Protein AF-A0A2H3DNN9-F1 (afdb_monomer)

Structure (mmCIF, N/CA/C/O backbone):
data_AF-A0A2H3DNN9-F1
#
_entry.id   AF-A0A2H3DNN9-F1
#
loop_
_atom_site.group_PDB
_atom_site.id
_atom_site.type_symbol
_atom_site.label_atom_id
_atom_site.label_alt_id
_atom_site.label_comp_id
_atom_site.label_asym_id
_atom_site.label_entity_id
_atom_site.label_seq_id
_atom_site.pdbx_PDB_ins_code
_atom_site.Cartn_x
_atom_site.Cartn_y
_atom_site.Cartn_z
_atom_site.occupancy
_atom_site.B_iso_or_equiv
_atom_site.auth_seq_id
_atom_site.auth_comp_id
_atom_site.auth_asym_id
_atom_site.auth_atom_id
_atom_site.pdbx_PDB_model_num
ATOM 1 N N . MET A 1 1 ? 25.819 -13.983 -17.560 1.00 58.97 1 MET A N 1
ATOM 2 C CA . MET A 1 1 ? 24.384 -13.631 -17.450 1.00 58.97 1 MET A CA 1
ATOM 3 C C . MET A 1 1 ? 24.263 -12.130 -17.668 1.00 58.97 1 MET A C 1
ATOM 5 O O . MET A 1 1 ? 24.908 -11.388 -16.936 1.00 58.97 1 MET A O 1
ATOM 9 N N . SER A 1 2 ? 23.569 -11.685 -18.721 1.00 76.56 2 SER A N 1
ATOM 10 C CA . SER A 1 2 ? 23.458 -10.256 -19.055 1.00 76.56 2 SER A CA 1
ATOM 11 C C . SER A 1 2 ? 22.735 -9.487 -17.939 1.00 76.56 2 SER A C 1
ATOM 13 O O . SER A 1 2 ? 21.913 -10.051 -17.218 1.00 76.56 2 SER A O 1
ATOM 15 N N . ILE A 1 3 ? 23.079 -8.208 -17.749 1.00 80.06 3 ILE A N 1
ATOM 16 C CA . ILE A 1 3 ? 22.472 -7.340 -16.722 1.00 80.06 3 ILE A CA 1
ATOM 17 C C . ILE A 1 3 ? 20.954 -7.241 -16.915 1.00 80.06 3 ILE A C 1
ATOM 19 O O . ILE A 1 3 ? 20.229 -7.314 -15.929 1.00 80.06 3 ILE A O 1
ATOM 23 N N . GLN A 1 4 ? 20.490 -7.174 -18.164 1.00 79.94 4 GLN A N 1
ATOM 24 C CA . GLN A 1 4 ? 19.068 -7.113 -18.498 1.00 79.94 4 GLN A CA 1
ATOM 25 C C . GLN A 1 4 ? 18.292 -8.313 -17.947 1.00 79.94 4 GLN A C 1
ATOM 27 O O . GLN A 1 4 ? 17.399 -8.141 -17.134 1.00 79.94 4 GLN A O 1
ATOM 32 N N . LYS A 1 5 ? 18.768 -9.536 -18.212 1.00 81.75 5 LYS A N 1
ATOM 33 C CA . LYS A 1 5 ? 18.130 -10.770 -17.728 1.00 81.75 5 LYS A CA 1
ATOM 34 C C . LYS A 1 5 ? 17.986 -10.834 -16.198 1.00 81.75 5 LYS A C 1
ATOM 36 O O . LYS A 1 5 ? 17.140 -11.562 -15.691 1.00 81.75 5 LYS A O 1
ATOM 41 N N . ARG A 1 6 ? 18.838 -10.122 -15.446 1.00 84.12 6 ARG A N 1
ATOM 42 C CA . ARG A 1 6 ? 18.704 -10.000 -13.984 1.00 84.12 6 ARG A CA 1
ATOM 43 C C . ARG A 1 6 ? 17.605 -9.017 -13.586 1.00 84.12 6 ARG A C 1
ATOM 45 O O . ARG A 1 6 ? 16.914 -9.298 -12.618 1.00 84.12 6 ARG A O 1
ATOM 52 N N . LYS A 1 7 ? 17.455 -7.902 -14.303 1.00 84.00 7 LYS A N 1
ATOM 53 C CA . LYS A 1 7 ? 16.385 -6.925 -14.065 1.00 84.00 7 LYS A CA 1
ATOM 54 C C . LYS A 1 7 ? 15.022 -7.553 -14.328 1.00 84.00 7 LYS A C 1
ATOM 56 O O . LYS A 1 7 ? 14.211 -7.584 -13.415 1.00 84.00 7 LYS A O 1
ATOM 61 N N . ASP A 1 8 ? 14.854 -8.175 -15.491 1.00 84.94 8 ASP A N 1
ATOM 62 C CA . ASP A 1 8 ? 13.596 -8.817 -15.884 1.00 84.94 8 ASP A CA 1
ATOM 63 C C . ASP A 1 8 ? 13.176 -9.884 -14.850 1.00 84.94 8 ASP A C 1
ATOM 65 O O . ASP A 1 8 ? 12.029 -9.949 -14.419 1.00 84.94 8 ASP A O 1
ATOM 69 N N . ALA A 1 9 ? 14.131 -10.690 -14.366 1.00 88.00 9 ALA A N 1
ATOM 70 C CA . ALA A 1 9 ? 13.864 -11.695 -13.335 1.00 88.00 9 ALA A CA 1
ATOM 71 C C . ALA A 1 9 ? 13.459 -11.086 -11.980 1.00 88.00 9 ALA A C 1
ATOM 73 O O . ALA A 1 9 ? 12.641 -11.672 -11.273 1.00 88.00 9 ALA A O 1
ATOM 74 N N . LEU A 1 10 ? 14.034 -9.938 -11.603 1.00 88.56 10 LEU A N 1
ATOM 75 C CA . LEU A 1 10 ? 13.672 -9.232 -10.373 1.00 88.56 10 LEU A CA 1
ATOM 76 C C . LEU A 1 10 ? 12.285 -8.596 -10.474 1.00 88.56 10 LEU A C 1
ATOM 78 O O . LEU A 1 10 ? 11.539 -8.671 -9.503 1.00 88.56 10 LEU A O 1
ATOM 82 N N . ILE A 1 11 ? 11.940 -8.023 -11.630 1.00 87.00 11 ILE A N 1
ATOM 83 C CA . ILE A 1 11 ? 10.614 -7.448 -11.894 1.00 87.00 11 ILE A CA 1
ATOM 84 C C . ILE A 1 11 ? 9.556 -8.544 -11.777 1.00 87.00 11 ILE A C 1
ATOM 86 O O . ILE A 1 11 ? 8.661 -8.447 -10.947 1.00 87.00 11 ILE A O 1
ATOM 90 N N . VAL A 1 12 ? 9.741 -9.666 -12.480 1.00 89.06 12 VAL A N 1
ATOM 91 C CA . VAL A 1 12 ? 8.810 -10.803 -12.405 1.00 89.06 12 VAL A CA 1
ATOM 92 C C . VAL A 1 12 ? 8.699 -11.354 -10.978 1.00 89.06 12 VAL A C 1
ATOM 94 O O . VAL A 1 12 ? 7.603 -11.673 -10.517 1.00 89.06 12 VAL A O 1
ATOM 97 N N . ALA A 1 13 ? 9.811 -11.471 -10.245 1.00 92.44 13 ALA A N 1
ATOM 98 C CA . ALA A 1 13 ? 9.782 -11.926 -8.854 1.00 92.44 13 ALA A CA 1
ATOM 99 C C . ALA A 1 13 ? 9.028 -10.950 -7.933 1.00 92.44 13 ALA A C 1
ATOM 101 O O . ALA A 1 13 ? 8.308 -11.385 -7.036 1.00 92.44 13 ALA A O 1
ATOM 102 N N . PHE A 1 14 ? 9.181 -9.644 -8.154 1.00 89.88 14 PHE A N 1
ATOM 103 C CA . PHE A 1 14 ? 8.465 -8.618 -7.407 1.00 89.88 14 PHE A CA 1
ATOM 104 C C . PHE A 1 14 ? 6.964 -8.653 -7.711 1.00 89.88 14 PHE A C 1
ATOM 106 O O . PHE A 1 14 ? 6.171 -8.799 -6.783 1.00 89.88 14 PHE A O 1
ATOM 113 N N . ASP A 1 15 ? 6.581 -8.629 -8.988 1.00 89.62 15 ASP A N 1
ATOM 114 C CA . ASP A 1 15 ? 5.180 -8.624 -9.422 1.00 89.62 15 ASP A CA 1
ATOM 115 C C . ASP A 1 15 ? 4.442 -9.886 -8.950 1.00 89.62 15 ASP A C 1
ATOM 117 O O . ASP A 1 15 ? 3.315 -9.832 -8.458 1.00 89.62 15 ASP A O 1
ATOM 121 N N . THR A 1 16 ? 5.092 -11.052 -9.034 1.00 91.94 16 THR A N 1
ATOM 122 C CA . THR A 1 16 ? 4.504 -12.310 -8.542 1.00 91.94 16 THR A CA 1
ATOM 123 C C . THR A 1 16 ? 4.290 -12.292 -7.031 1.00 91.94 16 THR A C 1
ATOM 125 O O . THR A 1 16 ? 3.240 -12.738 -6.554 1.00 91.94 16 THR A O 1
ATOM 128 N N . LEU A 1 17 ? 5.245 -11.754 -6.267 1.00 92.81 17 LEU A N 1
ATOM 129 C CA . LEU A 1 17 ? 5.108 -11.608 -4.822 1.00 92.81 17 LEU A CA 1
ATOM 130 C C . LEU A 1 17 ? 3.987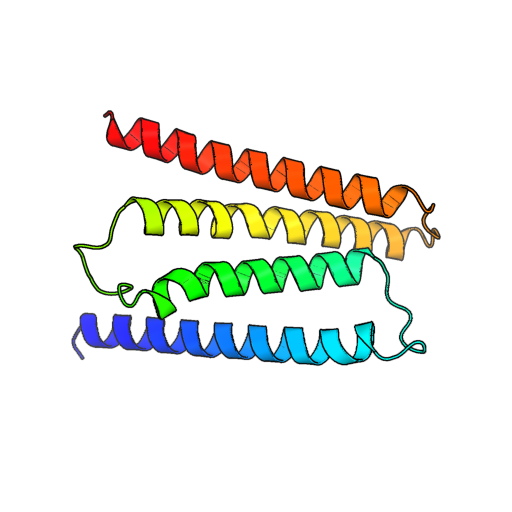 -10.622 -4.471 1.00 92.81 17 LEU A C 1
ATOM 132 O O . LEU A 1 17 ? 3.151 -10.927 -3.620 1.00 92.81 17 LEU A O 1
ATOM 136 N N . GLU A 1 18 ? 3.930 -9.481 -5.148 1.00 92.12 18 GLU A N 1
ATOM 137 C CA . GLU A 1 18 ? 2.913 -8.452 -4.950 1.00 92.12 18 GLU A CA 1
ATOM 138 C C . GLU A 1 18 ? 1.503 -8.989 -5.229 1.00 92.12 18 GLU A C 1
ATOM 140 O O . GLU A 1 18 ? 0.625 -8.896 -4.367 1.00 92.12 18 GLU A O 1
ATOM 145 N N . MET A 1 19 ? 1.301 -9.637 -6.379 1.00 92.38 19 MET A N 1
ATOM 146 C CA . MET A 1 19 ? 0.016 -10.232 -6.754 1.00 92.38 19 MET A CA 1
ATOM 147 C C . MET A 1 19 ? -0.403 -11.338 -5.785 1.00 92.38 19 MET A C 1
ATOM 149 O O . MET A 1 19 ? -1.577 -11.436 -5.421 1.00 92.38 19 MET A O 1
ATOM 153 N N . SER A 1 20 ? 0.547 -12.147 -5.303 1.00 93.62 20 SER A N 1
ATOM 154 C CA . SER A 1 20 ? 0.256 -13.145 -4.269 1.00 93.62 20 SER A CA 1
ATOM 155 C C . SER A 1 20 ? -0.191 -12.489 -2.956 1.00 93.62 20 SER A C 1
ATOM 157 O O . SER A 1 20 ? -1.169 -12.928 -2.347 1.00 93.62 20 SER A O 1
ATOM 159 N N . GLY A 1 21 ? 0.456 -11.387 -2.560 1.00 91.56 21 GLY A N 1
ATOM 160 C CA . GLY A 1 21 ? 0.073 -10.580 -1.405 1.00 91.56 21 GLY A CA 1
ATOM 161 C C . GLY A 1 21 ? -1.333 -10.004 -1.550 1.00 91.56 21 GLY A C 1
ATOM 162 O O . GLY A 1 21 ? -2.144 -10.142 -0.634 1.00 91.56 21 GLY A O 1
ATOM 163 N N . LEU A 1 22 ? -1.663 -9.444 -2.716 1.00 92.94 22 LEU A N 1
ATOM 164 C CA . LEU A 1 22 ? -2.994 -8.921 -3.022 1.00 92.94 22 LEU A CA 1
ATOM 165 C C . LEU A 1 22 ? -4.075 -10.004 -2.895 1.00 92.94 22 LEU A C 1
ATOM 167 O O . LEU A 1 22 ? -5.088 -9.796 -2.224 1.00 92.94 22 LEU A O 1
ATOM 171 N N . VAL A 1 23 ? -3.851 -11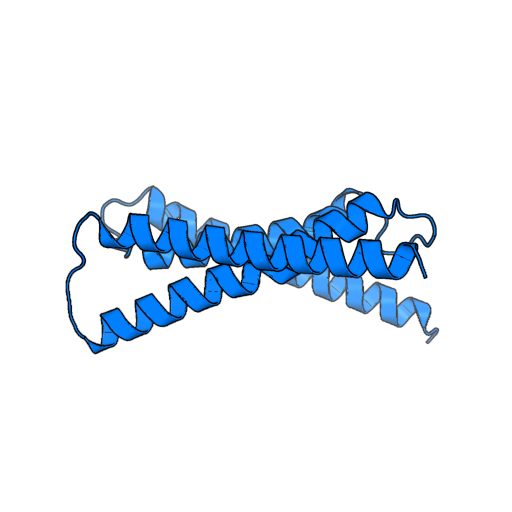.185 -3.479 1.00 95.06 23 VAL A N 1
ATOM 172 C CA . VAL A 1 23 ? -4.793 -12.314 -3.396 1.00 95.06 23 VAL A CA 1
ATOM 173 C C . VAL A 1 23 ? -4.990 -12.767 -1.948 1.00 95.06 23 VAL A C 1
ATOM 175 O O . VAL A 1 23 ? -6.125 -12.996 -1.520 1.00 95.06 23 VAL A O 1
ATOM 178 N N . LEU A 1 24 ? -3.914 -12.860 -1.163 1.00 93.38 24 LEU A N 1
ATOM 179 C CA . LEU A 1 24 ? -3.997 -13.212 0.255 1.00 93.38 24 LEU A CA 1
ATOM 180 C C . LEU A 1 24 ? -4.775 -12.160 1.056 1.00 93.38 24 LEU A C 1
ATOM 182 O O . LEU A 1 24 ? -5.633 -12.525 1.861 1.00 93.38 24 LEU A O 1
ATOM 186 N N . LEU A 1 25 ? -4.542 -10.869 0.804 1.00 93.00 25 LEU A N 1
ATOM 187 C CA . LEU A 1 25 ? -5.259 -9.766 1.455 1.00 93.00 25 LEU A CA 1
ATOM 188 C C . LEU A 1 25 ? -6.762 -9.801 1.154 1.00 93.00 25 LEU A C 1
ATOM 190 O O . LEU A 1 25 ? -7.580 -9.660 2.064 1.00 93.00 25 LEU A O 1
ATOM 194 N N . LEU A 1 26 ? -7.142 -10.053 -0.098 1.00 92.25 26 LEU A N 1
ATOM 195 C CA . LEU A 1 26 ? -8.547 -10.222 -0.480 1.00 92.25 26 LEU A CA 1
ATOM 196 C C . LEU A 1 26 ? -9.164 -11.458 0.186 1.00 92.25 26 LEU A C 1
ATOM 198 O O . LEU A 1 26 ? -10.289 -11.402 0.686 1.00 92.25 26 LEU A O 1
ATOM 202 N N . THR A 1 27 ? -8.400 -12.548 0.264 1.00 93.12 27 THR A N 1
ATOM 203 C CA . THR A 1 27 ? -8.833 -13.798 0.900 1.00 93.12 27 THR A CA 1
ATOM 204 C C . THR A 1 27 ? -9.088 -13.624 2.395 1.00 93.12 27 THR A C 1
ATOM 206 O O . THR A 1 27 ? -10.046 -14.196 2.904 1.00 93.12 27 THR A O 1
ATOM 209 N N . ILE A 1 28 ? -8.290 -12.824 3.114 1.00 91.62 28 ILE A N 1
ATOM 210 C CA . ILE A 1 28 ? -8.544 -12.535 4.538 1.00 91.62 28 ILE A CA 1
ATOM 211 C C . ILE A 1 28 ? -9.638 -11.483 4.745 1.00 91.62 28 ILE A C 1
ATOM 213 O O . ILE A 1 28 ? -10.317 -11.500 5.775 1.00 91.62 28 ILE A O 1
ATOM 217 N N . LEU A 1 29 ? -9.828 -10.576 3.784 1.00 89.69 29 LEU A N 1
ATOM 218 C CA . LEU A 1 29 ? -10.860 -9.546 3.847 1.00 89.69 29 LEU A CA 1
ATOM 219 C C . LEU A 1 29 ? -12.257 -10.144 3.641 1.00 89.69 29 LEU A C 1
ATOM 221 O O . LEU A 1 29 ? -13.182 -9.785 4.366 1.00 89.69 29 LEU A O 1
ATOM 225 N N . ALA A 1 30 ? -12.406 -11.093 2.715 1.00 88.25 30 ALA A N 1
ATOM 226 C CA . ALA A 1 30 ? -13.679 -11.745 2.413 1.00 88.25 30 ALA A CA 1
ATOM 227 C C . ALA A 1 30 ? -14.403 -12.311 3.660 1.00 88.25 30 ALA A C 1
ATOM 229 O O . ALA A 1 30 ? -15.523 -11.878 3.940 1.00 88.25 30 ALA A O 1
ATOM 230 N N . PRO A 1 31 ? -13.812 -13.200 4.484 1.00 89.38 31 PRO A N 1
ATOM 231 C CA . PRO A 1 31 ? -14.478 -13.709 5.678 1.00 89.38 31 PRO A CA 1
ATOM 232 C C . PRO A 1 31 ? -14.711 -12.614 6.722 1.00 89.38 31 PRO A C 1
ATOM 234 O O . PRO A 1 31 ? -15.683 -12.698 7.463 1.00 89.38 31 PRO A O 1
ATOM 237 N N . ALA A 1 32 ? -13.872 -11.576 6.783 1.00 85.50 32 ALA A N 1
ATOM 238 C CA . ALA A 1 32 ? -14.085 -10.455 7.694 1.00 85.50 32 ALA A CA 1
ATOM 239 C C . ALA A 1 32 ? -15.295 -9.586 7.299 1.00 85.50 32 ALA A C 1
ATOM 241 O O . ALA A 1 32 ? -15.915 -8.991 8.177 1.00 85.50 32 ALA A O 1
ATOM 242 N N . LEU A 1 33 ? -15.638 -9.521 6.006 1.00 84.06 33 LEU A N 1
ATOM 243 C CA . LEU A 1 33 ? -16.813 -8.805 5.499 1.00 84.06 33 LEU A CA 1
ATOM 244 C C . LEU A 1 33 ? -18.091 -9.650 5.556 1.00 84.06 33 LEU A C 1
ATOM 246 O O . LEU A 1 33 ? -19.155 -9.128 5.878 1.00 84.06 33 LEU A O 1
ATOM 250 N N . PHE A 1 34 ? -17.994 -10.947 5.251 1.00 85.31 34 PHE A N 1
ATOM 251 C CA . PHE A 1 34 ? -19.163 -11.824 5.129 1.00 85.31 34 PHE A CA 1
ATOM 252 C C . PHE A 1 34 ? -19.503 -12.601 6.408 1.00 85.31 34 PHE A C 1
ATOM 254 O O . PHE A 1 34 ? -20.619 -13.105 6.528 1.00 85.31 34 PHE A O 1
ATOM 261 N N . SER A 1 35 ? -18.585 -12.705 7.377 1.00 86.38 35 SER A N 1
ATOM 262 C CA . SER A 1 35 ? -18.838 -13.409 8.639 1.00 86.38 35 SER A CA 1
ATOM 263 C C . SER A 1 35 ? -19.160 -12.434 9.778 1.00 86.38 35 SER A C 1
ATOM 265 O O . SER A 1 35 ? -18.254 -11.774 10.293 1.00 86.38 35 SER A O 1
ATOM 267 N N . PRO A 1 36 ? -20.410 -12.393 10.278 1.00 73.38 36 PRO A N 1
ATOM 268 C CA . PRO A 1 36 ? -20.784 -11.533 11.405 1.00 73.38 36 PRO A CA 1
ATOM 269 C C . PRO A 1 36 ? -20.106 -11.940 12.726 1.00 73.38 36 PRO A C 1
ATOM 271 O O . PRO A 1 36 ? -20.089 -11.168 13.684 1.00 73.38 36 PRO A O 1
ATOM 274 N N . ASN A 1 37 ? -19.524 -13.142 12.786 1.00 78.44 37 ASN A N 1
ATOM 275 C CA . ASN A 1 37 ? -18.799 -13.634 13.957 1.00 78.44 37 ASN A CA 1
ATOM 276 C C . ASN A 1 37 ? -17.389 -13.038 14.085 1.00 78.44 37 ASN A C 1
ATOM 278 O O . ASN A 1 37 ? -16.799 -13.061 15.166 1.00 78.44 37 ASN A O 1
ATOM 282 N N . VAL A 1 38 ? -16.835 -12.488 13.002 1.00 77.75 38 VAL A N 1
A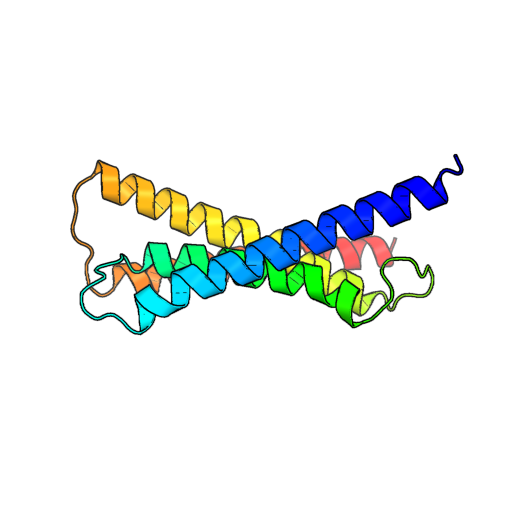TOM 283 C CA . VAL A 1 38 ? -15.469 -11.963 12.980 1.00 77.75 38 VAL A CA 1
ATOM 284 C C . VAL A 1 38 ? -15.480 -10.504 13.437 1.00 77.75 38 VAL A C 1
ATOM 286 O O . VAL A 1 38 ? -15.641 -9.573 12.654 1.00 77.75 38 VAL A O 1
ATOM 289 N N . LYS A 1 39 ? -15.292 -10.281 14.743 1.00 76.44 39 LYS A N 1
ATOM 290 C CA . LYS A 1 39 ? -15.167 -8.926 15.303 1.00 76.44 39 LYS A CA 1
ATOM 291 C C . LYS A 1 39 ? -13.766 -8.369 15.033 1.00 76.44 39 LYS A C 1
ATOM 293 O O . LYS A 1 39 ? -12.797 -8.769 15.677 1.00 76.44 39 LYS A O 1
ATOM 298 N N . ARG A 1 40 ? -13.654 -7.429 14.091 1.00 81.19 40 ARG A N 1
ATOM 299 C CA . ARG A 1 40 ? -12.416 -6.684 13.793 1.00 81.19 40 ARG A CA 1
ATOM 300 C C . ARG A 1 40 ? -12.601 -5.193 14.044 1.00 81.19 40 ARG A C 1
ATOM 302 O O . ARG A 1 40 ? -13.710 -4.668 13.987 1.00 81.19 40 ARG A O 1
ATOM 309 N N . THR A 1 41 ? -11.508 -4.507 14.362 1.00 77.31 41 THR A N 1
ATOM 310 C CA . THR A 1 41 ? -11.521 -3.056 14.565 1.00 77.31 41 THR A CA 1
ATOM 311 C C . THR A 1 41 ? -11.560 -2.334 13.221 1.00 77.31 41 THR A C 1
ATOM 313 O O . THR A 1 41 ? -11.015 -2.823 12.236 1.00 77.31 41 THR A O 1
ATOM 316 N N . ALA A 1 42 ? -12.131 -1.129 13.183 1.00 75.31 42 ALA A N 1
ATOM 317 C CA . ALA A 1 42 ? -12.114 -0.291 11.979 1.00 75.31 42 ALA A CA 1
ATOM 318 C C . ALA A 1 42 ? -10.687 -0.046 11.446 1.00 75.31 42 ALA A C 1
ATOM 320 O O . ALA A 1 42 ? -10.475 -0.060 10.241 1.00 75.31 42 ALA A O 1
ATOM 321 N N . THR A 1 43 ? -9.694 0.070 12.338 1.00 77.62 43 THR A N 1
ATOM 322 C CA . THR A 1 43 ? -8.274 0.193 11.952 1.00 77.62 43 THR A CA 1
ATOM 323 C C . THR A 1 43 ? -7.743 -1.031 11.230 1.00 77.62 43 THR A C 1
ATOM 325 O O . THR A 1 43 ? -6.866 -0.908 10.392 1.00 77.62 43 THR A O 1
ATOM 328 N N . TRP A 1 44 ? -8.243 -2.226 11.558 1.00 83.88 44 TRP A N 1
ATOM 329 C CA . TRP A 1 44 ? -7.819 -3.444 10.880 1.00 83.88 44 TRP A CA 1
ATOM 330 C C . TRP A 1 44 ? -8.263 -3.403 9.420 1.00 83.88 44 TRP A C 1
ATOM 332 O O . TRP A 1 44 ? -7.445 -3.617 8.534 1.00 83.88 44 TRP A O 1
ATOM 342 N N . PHE A 1 45 ? -9.515 -3.011 9.166 1.00 82.50 45 PHE A N 1
ATOM 343 C CA . PHE A 1 45 ? -9.998 -2.781 7.804 1.00 82.50 45 PHE A CA 1
ATOM 344 C C . PHE A 1 45 ? -9.216 -1.666 7.099 1.00 82.50 45 PHE A C 1
ATOM 346 O O . PHE A 1 45 ? -8.816 -1.859 5.958 1.00 82.50 45 PHE A O 1
ATOM 353 N N . GLY A 1 46 ? -8.936 -0.551 7.783 1.00 81.75 46 GLY A N 1
ATOM 354 C CA . GLY A 1 46 ? -8.111 0.538 7.247 1.00 81.75 46 GLY A CA 1
ATOM 355 C C . GLY A 1 46 ? -6.712 0.078 6.824 1.00 81.75 46 GLY A C 1
ATOM 356 O O . GLY A 1 46 ? -6.285 0.379 5.714 1.00 81.75 46 GLY A O 1
ATOM 357 N N . MET A 1 47 ? -6.038 -0.728 7.652 1.00 83.06 47 MET A N 1
ATOM 358 C CA . MET A 1 47 ? -4.738 -1.323 7.317 1.00 83.06 47 MET A CA 1
ATOM 359 C C . MET A 1 47 ? -4.827 -2.243 6.095 1.00 83.06 47 MET A C 1
ATOM 361 O O . MET A 1 47 ? -4.008 -2.119 5.192 1.00 83.06 47 MET A O 1
ATOM 365 N N . ILE A 1 48 ? -5.820 -3.140 6.033 1.00 88.62 48 ILE A N 1
ATOM 366 C CA . ILE A 1 48 ? -5.990 -4.043 4.882 1.00 88.62 48 ILE A CA 1
ATOM 367 C C . ILE A 1 48 ? -6.255 -3.258 3.597 1.00 88.62 48 ILE A C 1
ATOM 369 O O . ILE A 1 48 ? -5.621 -3.526 2.581 1.00 88.62 48 ILE A O 1
ATOM 373 N N . VAL A 1 49 ? -7.140 -2.261 3.647 1.00 86.25 49 VAL A N 1
ATOM 374 C CA . VAL A 1 49 ? -7.431 -1.394 2.499 1.00 86.25 49 VAL A CA 1
ATOM 375 C C . VAL A 1 49 ? -6.183 -0.626 2.068 1.00 86.25 49 VAL A C 1
ATOM 377 O O . VAL A 1 49 ? -5.906 -0.578 0.877 1.00 86.25 49 VAL A O 1
ATOM 380 N N . ALA A 1 50 ? -5.390 -0.094 3.003 1.00 86.75 50 ALA A N 1
ATOM 381 C CA . ALA A 1 50 ? -4.142 0.594 2.675 1.00 86.75 50 ALA A CA 1
ATOM 382 C C . ALA A 1 50 ? -3.157 -0.325 1.933 1.00 86.75 50 ALA A C 1
ATOM 384 O O . ALA A 1 50 ? -2.616 0.071 0.906 1.00 86.75 50 ALA A O 1
ATOM 385 N N . VAL A 1 51 ? -2.958 -1.565 2.394 1.00 88.50 51 VAL A N 1
ATOM 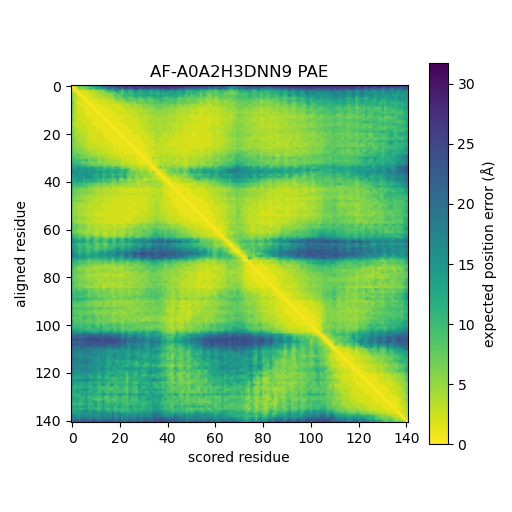386 C CA . VAL A 1 51 ? -2.047 -2.501 1.710 1.00 88.50 51 VAL A CA 1
ATOM 387 C C . VAL A 1 51 ? -2.615 -2.962 0.361 1.00 88.50 51 VAL A C 1
ATOM 389 O O . VAL A 1 51 ? -1.859 -3.103 -0.594 1.00 88.50 51 VAL A O 1
ATOM 392 N N . ILE A 1 52 ? -3.935 -3.124 0.227 1.00 89.88 52 ILE A N 1
ATOM 393 C CA . ILE A 1 52 ? -4.562 -3.390 -1.078 1.00 89.88 52 ILE A CA 1
ATOM 394 C C . ILE A 1 52 ? -4.302 -2.229 -2.043 1.00 89.88 52 ILE A C 1
ATOM 396 O O . ILE A 1 52 ? -3.872 -2.470 -3.167 1.00 89.88 52 ILE A O 1
ATOM 400 N N . THR A 1 53 ? -4.505 -0.980 -1.612 1.00 87.88 53 THR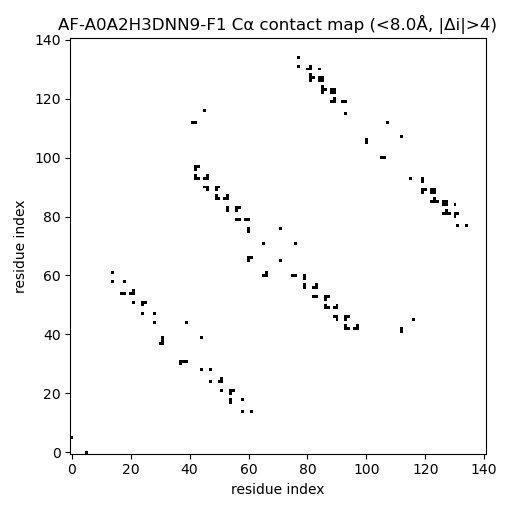 A N 1
ATOM 401 C CA . THR A 1 53 ? -4.199 0.208 -2.423 1.00 87.88 53 THR A CA 1
ATOM 402 C C . THR A 1 53 ? -2.725 0.245 -2.819 1.00 87.88 53 THR A C 1
ATOM 404 O O . THR A 1 53 ? -2.418 0.575 -3.963 1.00 87.88 53 THR A O 1
ATOM 407 N N . TYR A 1 54 ? -1.817 -0.147 -1.918 1.00 88.44 54 TYR A N 1
ATOM 408 C CA . TYR A 1 54 ? -0.385 -0.237 -2.205 1.00 88.44 54 TYR A CA 1
ATOM 409 C C . TYR A 1 54 ? -0.116 -1.211 -3.352 1.00 88.44 54 TYR A C 1
ATOM 411 O O . TYR A 1 54 ? 0.481 -0.813 -4.346 1.00 88.44 54 TYR A O 1
ATOM 419 N N . CYS A 1 55 ? -0.616 -2.448 -3.253 1.00 90.25 55 CYS A N 1
ATOM 420 C CA . CYS A 1 55 ? -0.493 -3.442 -4.319 1.00 90.25 55 CYS A CA 1
ATOM 421 C C . CYS A 1 55 ? -1.103 -2.919 -5.627 1.00 90.25 55 CYS A C 1
ATOM 423 O O . CYS A 1 55 ? -0.411 -2.784 -6.623 1.00 90.25 55 CYS A O 1
ATOM 425 N N . VAL A 1 56 ? -2.363 -2.475 -5.618 1.00 89.19 56 VAL A N 1
ATOM 426 C CA . VAL A 1 56 ? -3.009 -1.966 -6.842 1.00 89.19 56 VAL A CA 1
ATOM 427 C C . VAL A 1 56 ? -2.194 -0.848 -7.502 1.00 89.19 56 VAL A C 1
ATOM 429 O O . VAL A 1 56 ? -2.137 -0.800 -8.725 1.00 89.19 56 VAL A O 1
ATOM 432 N N . SER A 1 57 ? -1.524 0.004 -6.720 1.00 89.12 57 SER A N 1
ATOM 433 C CA . SER A 1 57 ? -0.655 1.062 -7.248 1.00 89.12 57 SER A CA 1
ATOM 434 C C . SER A 1 57 ? 0.534 0.505 -8.037 1.00 89.12 57 SER A C 1
ATOM 436 O O . SER A 1 57 ? 0.807 0.975 -9.140 1.00 89.12 57 SER A O 1
ATOM 438 N N . TYR A 1 58 ? 1.230 -0.515 -7.533 1.00 86.00 58 TYR A N 1
ATOM 439 C CA . TYR A 1 58 ? 2.346 -1.132 -8.264 1.00 86.00 58 TYR A CA 1
ATOM 440 C C . TYR A 1 58 ? 1.880 -1.903 -9.503 1.00 86.00 58 TYR A C 1
ATOM 442 O O . TYR A 1 58 ? 2.479 -1.767 -10.572 1.00 86.00 58 TYR A O 1
ATOM 450 N N . SER A 1 59 ? 0.731 -2.569 -9.403 1.00 86.81 59 SER A N 1
ATOM 451 C CA . SER A 1 59 ? 0.104 -3.280 -10.515 1.00 86.81 59 SER A CA 1
ATOM 452 C C . SER A 1 59 ? -0.256 -2.385 -11.721 1.00 86.81 59 SER A C 1
ATOM 454 O O . SER A 1 59 ? -0.404 -2.900 -12.828 1.00 86.81 59 SER A O 1
ATOM 456 N N . ILE A 1 60 ? -0.383 -1.054 -11.565 1.00 85.12 60 ILE A N 1
ATOM 457 C CA . ILE A 1 60 ? -0.731 -0.130 -12.671 1.00 85.12 60 ILE A CA 1
ATOM 458 C C . ILE A 1 60 ? 0.233 -0.289 -13.854 1.00 85.12 60 ILE A C 1
ATOM 460 O O . ILE A 1 60 ? -0.210 -0.456 -14.991 1.00 85.12 60 ILE A O 1
ATOM 464 N N . LEU A 1 61 ? 1.545 -0.267 -13.597 1.00 82.38 61 LEU A N 1
ATOM 465 C CA . LEU A 1 61 ? 2.548 -0.416 -14.657 1.00 82.38 61 LEU A CA 1
ATOM 466 C C . LEU A 1 61 ? 2.581 -1.825 -15.244 1.00 82.38 61 LEU A C 1
ATOM 468 O O . LEU A 1 61 ? 2.793 -1.969 -16.449 1.00 82.38 61 LEU A O 1
ATOM 472 N N . MET A 1 62 ? 2.342 -2.838 -14.408 1.00 81.31 62 MET A N 1
ATOM 473 C CA . MET A 1 62 ? 2.269 -4.234 -14.836 1.00 81.31 62 MET A CA 1
ATOM 474 C C . MET A 1 62 ? 1.165 -4.422 -15.888 1.00 81.31 62 MET A C 1
ATOM 476 O O . MET A 1 62 ? 1.386 -5.057 -16.915 1.00 81.31 62 MET A O 1
ATOM 480 N N . PHE A 1 63 ? -0.015 -3.827 -15.673 1.00 80.19 63 PHE A N 1
ATOM 481 C CA . PHE A 1 63 ? -1.146 -3.939 -16.602 1.00 80.19 63 PHE A CA 1
ATOM 482 C C . PHE A 1 63 ? -1.036 -3.040 -17.836 1.00 80.19 63 PHE A C 1
ATOM 484 O O . PHE A 1 63 ? -1.549 -3.407 -18.892 1.00 80.19 63 PHE A O 1
ATOM 491 N N . ILE A 1 64 ? -0.394 -1.874 -17.720 1.00 80.44 64 ILE A N 1
ATOM 492 C CA . ILE A 1 64 ? -0.184 -0.962 -18.857 1.00 80.44 64 ILE A CA 1
ATOM 493 C C . ILE A 1 64 ? 0.925 -1.478 -19.792 1.00 80.44 64 ILE A C 1
ATOM 495 O O . ILE A 1 64 ? 0.929 -1.134 -20.970 1.00 80.44 64 ILE A O 1
ATOM 499 N N . GLY A 1 65 ? 1.802 -2.365 -19.307 1.00 67.19 65 GLY A N 1
ATOM 500 C CA . GLY A 1 65 ? 2.755 -3.089 -20.147 1.00 67.19 65 GLY A CA 1
ATOM 501 C C . GLY A 1 65 ? 3.989 -2.276 -20.522 1.00 67.19 65 GLY A C 1
ATOM 502 O O . GLY A 1 65 ? 4.439 -2.352 -21.656 1.00 67.19 65 GLY A O 1
ATOM 503 N N . GLY A 1 66 ? 4.537 -1.508 -19.576 1.00 66.81 66 GLY A N 1
ATOM 504 C CA . GLY A 1 66 ? 5.664 -0.614 -19.849 1.00 66.81 66 GLY A CA 1
ATOM 505 C C . GLY A 1 66 ? 6.661 -0.460 -18.702 1.00 66.81 66 G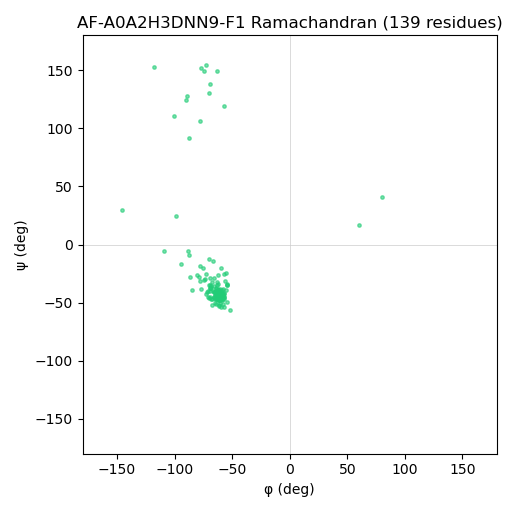LY A C 1
ATOM 506 O O . GLY A 1 66 ? 7.281 0.588 -18.560 1.00 66.81 66 GLY A O 1
ATOM 507 N N . GLN A 1 67 ? 6.819 -1.494 -17.870 1.00 66.38 67 GLN A N 1
ATOM 508 C CA . GLN A 1 67 ? 7.864 -1.525 -16.836 1.00 66.38 67 GLN A CA 1
ATOM 509 C C . GLN A 1 67 ? 9.287 -1.487 -17.431 1.00 66.38 67 GLN A C 1
ATOM 511 O O . GLN A 1 67 ? 10.202 -0.999 -16.770 1.00 66.38 67 GLN A O 1
ATOM 516 N N . ASP A 1 68 ? 9.455 -1.954 -18.675 1.00 64.25 68 ASP A N 1
ATOM 517 C CA . ASP A 1 68 ? 10.749 -2.048 -19.365 1.00 64.25 68 ASP A CA 1
ATOM 518 C C . ASP A 1 68 ? 10.922 -1.035 -20.512 1.00 64.25 68 ASP A C 1
ATOM 520 O O . ASP A 1 68 ? 12.011 -0.943 -21.085 1.00 64.25 68 ASP A O 1
ATOM 524 N N . ASP A 1 69 ? 9.881 -0.263 -20.844 1.00 66.19 69 ASP A N 1
ATOM 525 C CA . ASP A 1 69 ? 9.914 0.661 -21.977 1.00 66.19 69 ASP A CA 1
ATOM 526 C C . ASP A 1 69 ? 10.426 2.054 -21.567 1.00 66.19 69 ASP A C 1
ATOM 528 O O . ASP A 1 69 ? 9.844 2.705 -20.695 1.00 66.19 69 ASP A O 1
ATOM 532 N N . PRO A 1 70 ? 11.483 2.576 -22.220 1.00 61.31 70 PRO A N 1
ATOM 533 C CA . PRO A 1 70 ? 11.983 3.927 -21.966 1.00 61.31 70 PRO A CA 1
ATOM 534 C C . PRO A 1 70 ? 11.037 5.029 -22.473 1.00 61.31 70 PRO A C 1
ATOM 536 O O . PRO A 1 70 ? 11.218 6.191 -22.122 1.00 61.31 70 PRO A O 1
ATOM 539 N N . GLU A 1 71 ? 10.034 4.680 -23.283 1.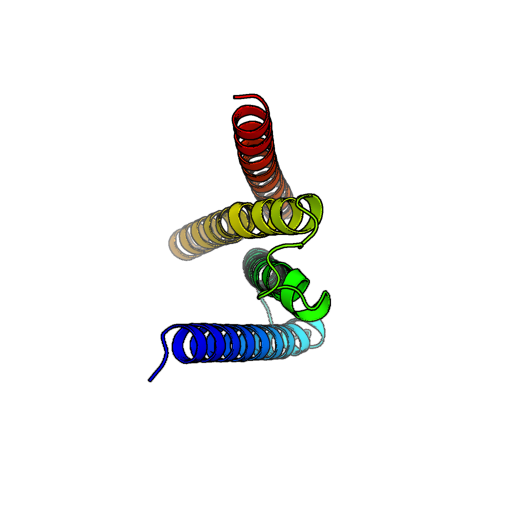00 62.00 71 GLU A N 1
ATOM 540 C CA . GLU A 1 71 ? 9.065 5.599 -23.895 1.00 62.00 71 GLU A CA 1
ATOM 541 C C . GLU A 1 71 ? 7.731 5.643 -23.126 1.00 62.00 71 GLU A C 1
ATOM 543 O O . GLU A 1 71 ? 6.667 5.945 -23.670 1.00 62.00 71 GLU A O 1
ATOM 548 N N . LEU A 1 72 ? 7.762 5.304 -21.836 1.00 68.75 72 LEU A N 1
ATOM 549 C CA . LEU A 1 72 ? 6.564 5.317 -21.016 1.00 68.75 72 LEU A CA 1
ATOM 550 C C . LEU A 1 72 ? 6.066 6.745 -20.767 1.00 68.75 72 LEU A C 1
ATOM 552 O O . LEU A 1 72 ? 6.842 7.642 -20.438 1.00 68.75 72 LEU A O 1
ATOM 556 N N . SER A 1 73 ? 4.747 6.951 -20.843 1.00 74.31 73 SER A N 1
ATOM 557 C CA . SER A 1 73 ? 4.140 8.257 -20.577 1.00 74.31 73 SER A CA 1
ATOM 558 C C . SER A 1 73 ? 4.511 8.754 -19.164 1.00 74.31 73 SER A C 1
ATOM 560 O O . SER A 1 73 ? 4.117 8.109 -18.180 1.00 74.31 73 SER A O 1
ATOM 562 N N . PRO A 1 74 ? 5.190 9.910 -19.026 1.00 76.94 74 PRO A N 1
ATOM 563 C CA . PRO A 1 74 ? 5.652 10.416 -17.730 1.00 76.94 74 PRO A CA 1
ATOM 564 C C . PRO A 1 74 ? 4.523 10.580 -16.705 1.00 76.94 74 PRO A C 1
ATOM 566 O O . PRO A 1 74 ? 4.714 10.346 -15.514 1.00 76.94 74 PRO A O 1
ATOM 569 N N . GLY A 1 75 ? 3.310 10.893 -17.174 1.00 78.88 75 GLY A N 1
ATOM 570 C CA . GLY A 1 75 ? 2.126 11.040 -16.326 1.00 78.88 75 GLY A CA 1
ATOM 571 C C . GLY A 1 75 ? 1.700 9.759 -15.602 1.00 78.88 75 GLY A C 1
ATOM 572 O O . GLY A 1 75 ? 1.261 9.836 -14.459 1.00 78.88 75 GLY A O 1
ATOM 573 N N . VAL A 1 76 ? 1.857 8.580 -16.216 1.00 80.56 76 VAL A N 1
ATOM 574 C CA . VAL A 1 76 ? 1.509 7.295 -15.577 1.00 80.56 76 VAL A CA 1
ATOM 575 C C . VAL A 1 76 ? 2.518 6.945 -14.486 1.00 80.56 76 VAL A C 1
ATOM 577 O O . VAL A 1 76 ? 2.117 6.554 -13.392 1.00 80.56 76 VAL A O 1
ATOM 580 N N . CYS A 1 77 ? 3.812 7.146 -14.753 1.00 82.56 77 CYS A N 1
ATOM 581 C CA . CYS A 1 77 ? 4.872 6.933 -13.766 1.00 82.56 77 CYS A CA 1
ATOM 582 C C . CYS A 1 77 ? 4.725 7.901 -12.581 1.00 82.56 77 CYS A C 1
ATOM 584 O O . CYS A 1 77 ? 4.794 7.490 -11.425 1.00 82.56 77 CYS A O 1
ATOM 586 N N . LEU A 1 78 ? 4.415 9.171 -12.857 1.00 82.19 78 LEU A N 1
ATOM 587 C CA . LEU A 1 78 ? 4.146 10.171 -11.828 1.00 82.19 78 LEU A CA 1
ATOM 588 C C . LEU A 1 78 ? 2.915 9.817 -10.988 1.00 82.19 78 LEU A C 1
ATOM 590 O O . LEU A 1 78 ? 2.970 9.856 -9.761 1.00 82.19 78 LEU A O 1
ATOM 594 N N . PHE A 1 79 ? 1.809 9.440 -11.634 1.00 84.00 79 PHE A N 1
ATOM 595 C CA . PHE A 1 79 ? 0.592 9.033 -10.936 1.00 84.00 79 PHE A CA 1
ATOM 596 C C . PHE A 1 79 ? 0.846 7.827 -10.029 1.00 84.00 79 PHE A C 1
ATOM 598 O O . PHE A 1 79 ? 0.453 7.831 -8.861 1.00 84.00 79 PHE A O 1
ATOM 605 N N . GLN A 1 80 ? 1.566 6.828 -10.539 1.00 86.81 80 GLN A N 1
ATOM 606 C CA . GLN A 1 80 ? 1.968 5.677 -9.750 1.00 86.81 80 GLN A CA 1
ATOM 607 C C . GLN A 1 80 ? 2.863 6.081 -8.575 1.00 86.81 80 GLN A C 1
ATOM 609 O O . GLN A 1 80 ? 2.600 5.662 -7.450 1.00 86.81 80 GLN A O 1
ATOM 614 N N . ALA A 1 81 ? 3.883 6.910 -8.802 1.00 84.19 81 ALA A N 1
ATOM 615 C CA . ALA A 1 81 ? 4.784 7.376 -7.755 1.00 84.19 81 ALA A CA 1
ATOM 616 C C . ALA A 1 81 ? 4.010 8.080 -6.631 1.00 84.19 81 ALA A C 1
ATOM 618 O O . ALA A 1 81 ? 4.180 7.738 -5.461 1.00 84.19 81 ALA A O 1
ATOM 619 N N . CYS A 1 82 ? 3.092 8.991 -6.965 1.00 84.62 82 CYS A N 1
ATOM 620 C CA . CYS A 1 82 ? 2.245 9.665 -5.979 1.00 84.62 82 CYS A CA 1
ATOM 621 C C . CYS A 1 82 ? 1.436 8.675 -5.122 1.00 84.62 82 CYS A C 1
ATOM 623 O O . CYS A 1 82 ? 1.332 8.838 -3.902 1.00 84.62 82 CYS A O 1
ATOM 625 N N . LEU A 1 83 ? 0.877 7.627 -5.731 1.00 83.62 83 LEU A N 1
ATOM 626 C CA . LEU A 1 83 ? 0.120 6.605 -5.006 1.00 83.62 83 LEU A CA 1
ATOM 627 C C . LEU A 1 83 ? 1.021 5.727 -4.126 1.00 83.62 83 LEU A C 1
ATOM 629 O O . LEU A 1 83 ? 0.737 5.518 -2.944 1.00 83.62 83 LEU A O 1
ATOM 633 N N . VAL A 1 84 ? 2.140 5.258 -4.673 1.00 86.56 84 VAL A N 1
ATOM 634 C CA . VAL A 1 84 ? 3.101 4.397 -3.977 1.00 86.56 84 VAL A CA 1
ATOM 635 C C . VAL A 1 84 ? 3.706 5.101 -2.767 1.00 86.56 84 VAL A C 1
ATOM 637 O O . VAL A 1 84 ? 3.753 4.513 -1.688 1.00 86.56 84 VAL A O 1
ATOM 640 N N . TYR A 1 85 ? 4.127 6.359 -2.909 1.00 83.94 85 TYR A N 1
ATOM 641 C CA . TYR A 1 85 ? 4.752 7.102 -1.814 1.00 83.94 85 TYR A CA 1
ATOM 642 C C . TYR A 1 85 ? 3.756 7.532 -0.738 1.00 83.94 85 TYR A C 1
ATOM 644 O O . TYR A 1 85 ? 4.119 7.605 0.434 1.00 83.94 85 TYR A O 1
ATOM 652 N N . SER A 1 86 ? 2.495 7.776 -1.096 1.00 82.94 86 SER A N 1
ATOM 653 C CA . SER A 1 86 ? 1.481 8.213 -0.132 1.00 82.94 86 SER A CA 1
ATOM 654 C C . SER A 1 86 ? 0.890 7.069 0.703 1.00 82.94 86 SER A C 1
ATOM 656 O O . SER A 1 86 ? 0.460 7.279 1.839 1.00 82.94 86 SER A O 1
ATOM 658 N N . THR A 1 87 ? 0.894 5.841 0.185 1.00 83.06 87 THR A N 1
ATOM 659 C CA . THR A 1 87 ? 0.224 4.702 0.829 1.00 83.06 87 THR A CA 1
ATOM 660 C C . THR A 1 87 ? 0.873 4.209 2.141 1.00 83.06 87 THR A C 1
ATOM 662 O O . THR A 1 87 ? 0.133 3.890 3.077 1.00 83.06 87 THR A O 1
ATOM 665 N N . PRO A 1 88 ? 2.212 4.183 2.313 1.00 82.12 88 PRO A N 1
ATOM 666 C CA . PRO A 1 88 ? 2.844 3.845 3.591 1.00 82.12 88 PRO A CA 1
ATOM 667 C C . PRO A 1 88 ? 2.360 4.709 4.758 1.00 82.12 88 PRO A C 1
ATOM 669 O O . PRO A 1 88 ? 2.208 4.211 5.872 1.00 82.12 88 PRO A O 1
ATOM 672 N N . PHE A 1 89 ? 2.045 5.982 4.507 1.00 79.50 89 PHE A N 1
ATOM 673 C CA . PHE A 1 89 ? 1.518 6.884 5.529 1.00 79.50 89 PHE A CA 1
ATOM 674 C C . PHE A 1 89 ? 0.111 6.482 5.976 1.00 79.50 89 PHE A C 1
ATOM 676 O O . PHE A 1 89 ? -0.171 6.517 7.174 1.00 79.50 89 PHE A O 1
ATOM 683 N N . LEU A 1 90 ? -0.736 6.006 5.053 1.00 76.75 90 LEU A N 1
ATOM 684 C CA . LEU A 1 90 ? -2.037 5.423 5.401 1.00 76.75 90 LEU A CA 1
ATOM 685 C C . LEU A 1 90 ? -1.862 4.234 6.350 1.00 76.75 90 LEU A C 1
ATOM 687 O O . LEU A 1 90 ? -2.535 4.145 7.375 1.00 76.75 90 LEU A O 1
ATOM 691 N N . PHE A 1 91 ? -0.921 3.343 6.039 1.00 82.19 91 PHE A N 1
ATOM 692 C CA . PHE A 1 91 ? -0.683 2.147 6.839 1.00 82.19 91 PHE A CA 1
ATOM 693 C C . PHE A 1 91 ? -0.091 2.463 8.220 1.00 82.19 91 PHE A C 1
ATOM 695 O O . PHE A 1 91 ? -0.575 1.951 9.229 1.00 82.19 91 PHE A O 1
ATOM 702 N N . ILE A 1 92 ? 0.933 3.320 8.287 1.00 84.19 92 ILE A N 1
ATOM 703 C CA . ILE A 1 92 ? 1.638 3.650 9.535 1.00 84.19 92 ILE A CA 1
ATOM 704 C C . ILE A 1 92 ? 0.705 4.348 10.524 1.00 84.19 92 ILE A C 1
ATOM 706 O O . ILE A 1 92 ? 0.723 4.017 11.710 1.00 84.19 92 ILE A O 1
ATOM 710 N N . VAL A 1 93 ? -0.130 5.281 10.061 1.00 81.88 93 VAL A N 1
ATOM 711 C CA . VAL A 1 93 ? -1.077 5.984 10.937 1.00 81.88 93 VAL A CA 1
ATOM 712 C C . VAL A 1 93 ? -2.093 5.002 11.524 1.00 81.88 93 VAL A C 1
ATOM 714 O O . VAL A 1 93 ? -2.291 4.978 12.742 1.00 81.88 93 VAL A O 1
ATOM 717 N N . GLU A 1 94 ? -2.680 4.133 10.697 1.00 81.31 94 GLU A N 1
ATOM 718 C CA . GLU A 1 94 ? -3.626 3.112 11.162 1.00 81.31 94 GLU A CA 1
ATOM 719 C C . GLU A 1 94 ? -2.972 2.108 12.126 1.00 81.31 94 GLU A C 1
ATOM 721 O O . GLU A 1 94 ? -3.563 1.758 13.155 1.00 81.31 94 GLU A O 1
ATOM 726 N N . LEU A 1 95 ? -1.730 1.696 11.848 1.00 84.44 95 LEU A N 1
ATOM 727 C CA . LEU A 1 95 ? -0.953 0.792 12.694 1.00 84.44 95 LEU A CA 1
ATOM 728 C C . LEU A 1 95 ? -0.627 1.418 14.052 1.00 84.44 95 LEU A C 1
ATOM 730 O O . LEU A 1 95 ? -0.883 0.799 15.086 1.00 84.44 95 LEU A O 1
ATOM 734 N N . LEU A 1 96 ? -0.090 2.641 14.076 1.00 83.62 96 LEU A N 1
ATOM 735 C CA . LEU A 1 96 ? 0.250 3.346 15.315 1.00 83.62 96 LEU A CA 1
ATOM 736 C C . LEU A 1 96 ? -0.978 3.504 16.199 1.00 83.62 96 LEU A C 1
ATOM 738 O O . LEU A 1 96 ? -0.935 3.252 17.403 1.00 83.62 96 LEU A O 1
ATOM 742 N N . VAL A 1 97 ? -2.104 3.868 15.597 1.00 79.19 97 VAL A N 1
ATOM 743 C CA . VAL A 1 97 ? -3.343 4.030 16.340 1.00 79.19 97 VAL A CA 1
ATOM 744 C C . VAL A 1 97 ? -3.880 2.689 16.828 1.00 79.19 97 VAL A C 1
ATOM 746 O O . VAL A 1 97 ? -4.359 2.605 17.962 1.00 79.19 97 VAL A O 1
ATOM 749 N N . HIS A 1 98 ? -3.797 1.634 16.015 1.00 81.75 98 HIS A N 1
ATOM 750 C CA . HIS A 1 98 ? -4.153 0.286 16.443 1.00 81.75 98 HIS A CA 1
ATOM 751 C C . HIS A 1 98 ? -3.307 -0.154 17.646 1.00 81.75 98 HIS A C 1
ATOM 753 O O . HIS A 1 98 ? -3.869 -0.584 18.651 1.00 81.75 98 HIS A O 1
ATOM 759 N N . LEU A 1 99 ? -1.987 0.043 17.598 1.00 84.38 99 LEU A N 1
ATOM 760 C CA . LEU A 1 99 ? -1.073 -0.275 18.695 1.00 84.38 99 LEU A CA 1
ATOM 761 C C . LEU A 1 99 ? -1.402 0.525 19.956 1.00 84.38 99 LEU A C 1
ATOM 763 O O . LEU A 1 99 ? -1.634 -0.068 21.007 1.00 84.38 99 LEU A O 1
ATOM 767 N N . ILE A 1 100 ? -1.505 1.855 19.861 1.00 82.69 100 ILE A N 1
ATOM 768 C CA . ILE A 1 100 ? -1.838 2.725 21.002 1.00 82.69 100 ILE A CA 1
ATOM 769 C C . ILE A 1 100 ? -3.155 2.288 21.650 1.00 82.69 100 ILE A C 1
ATOM 771 O O . ILE A 1 100 ? -3.281 2.298 22.875 1.00 82.69 100 ILE A O 1
ATOM 775 N N . ARG A 1 101 ? -4.151 1.891 20.853 1.00 77.19 101 ARG A N 1
ATOM 776 C CA . ARG A 1 101 ? -5.434 1.397 21.367 1.00 77.19 101 ARG A CA 1
ATOM 777 C C . ARG A 1 101 ? -5.295 0.072 22.090 1.00 77.19 101 ARG A C 1
ATOM 779 O O . ARG A 1 101 ? -5.820 -0.049 23.194 1.00 77.19 101 ARG A O 1
ATOM 786 N N . THR A 1 102 ? -4.585 -0.877 21.491 1.00 81.62 102 THR A N 1
ATOM 787 C CA . THR A 1 102 ? -4.321 -2.185 22.094 1.00 81.62 102 THR A CA 1
ATOM 788 C C . THR A 1 102 ? -3.590 -2.025 23.427 1.00 81.62 102 THR A C 1
ATOM 790 O O . THR A 1 102 ? -4.005 -2.621 24.415 1.00 81.62 102 THR A O 1
ATOM 793 N N . PHE A 1 103 ? -2.598 -1.131 23.505 1.00 82.75 103 PHE A N 1
ATOM 794 C CA . PHE A 1 103 ? -1.892 -0.828 24.754 1.00 82.75 103 PHE A CA 1
ATOM 795 C C . PHE A 1 103 ? -2.758 -0.107 25.795 1.00 82.75 103 PHE A C 1
ATOM 797 O O . PHE A 1 103 ? -2.603 -0.341 26.989 1.00 82.75 103 PHE A O 1
ATOM 804 N N . ARG A 1 104 ? -3.670 0.781 25.377 1.00 81.19 104 ARG A N 1
ATOM 805 C CA . ARG A 1 104 ? -4.509 1.565 26.304 1.00 81.19 104 ARG A CA 1
ATOM 806 C C . ARG A 1 104 ? -5.801 0.860 26.724 1.00 81.19 104 ARG A C 1
ATOM 808 O O . ARG A 1 104 ? -6.501 1.398 27.579 1.00 81.19 104 ARG A O 1
ATOM 815 N N . GLY A 1 105 ? -6.158 -0.269 26.107 1.00 75.88 105 GLY A N 1
ATOM 816 C CA . GLY A 1 105 ? -7.374 -1.035 26.414 1.00 75.88 105 GLY A CA 1
ATOM 817 C C . GLY A 1 105 ? -8.692 -0.268 26.218 1.00 75.88 105 GLY A C 1
ATOM 818 O O . GLY A 1 105 ? -9.721 -0.672 26.752 1.00 75.88 105 GLY A O 1
ATOM 819 N N . LYS A 1 106 ? -8.687 0.861 25.494 1.00 68.62 106 LYS A N 1
ATOM 820 C CA . LYS A 1 106 ? -9.866 1.731 25.349 1.00 68.62 106 LYS A CA 1
ATOM 821 C C . LYS A 1 106 ? -10.726 1.330 24.154 1.00 68.62 106 LYS A C 1
ATOM 823 O O . LYS A 1 106 ? -10.248 1.293 23.020 1.00 68.62 106 LYS A O 1
ATOM 828 N N . THR A 1 107 ? -12.019 1.138 24.397 1.00 63.28 107 THR A N 1
ATOM 829 C CA . THR A 1 107 ? -13.045 1.012 23.358 1.00 63.28 107 THR A CA 1
ATOM 830 C C . THR A 1 107 ? -13.268 2.360 22.657 1.00 63.28 107 THR A C 1
ATOM 832 O O . THR A 1 107 ? -13.406 3.387 23.326 1.00 63.28 107 THR A O 1
ATOM 835 N N . PRO A 1 108 ? -13.263 2.406 21.312 1.00 63.75 108 PRO A N 1
ATOM 836 C CA . PRO A 1 108 ? -13.361 3.664 20.582 1.00 63.75 108 PRO A CA 1
ATOM 837 C C . PRO A 1 108 ? -14.781 4.239 20.611 1.00 63.75 108 PRO A C 1
ATOM 839 O O . PRO A 1 108 ? -15.769 3.503 20.600 1.00 63.75 108 PRO A O 1
ATOM 842 N N . SER A 1 109 ? -14.876 5.570 20.564 1.00 66.00 109 SER A N 1
ATOM 843 C CA . SER A 1 109 ? -16.136 6.243 20.249 1.00 66.00 109 SER A CA 1
ATOM 844 C C . SER A 1 109 ? -16.445 6.084 18.758 1.00 66.00 109 SER A C 1
ATOM 846 O O . SER A 1 109 ? -15.534 5.950 17.936 1.00 66.00 109 SER A O 1
ATOM 848 N N . ARG A 1 110 ? -17.730 6.150 18.382 1.00 67.31 110 ARG A N 1
ATOM 849 C CA . ARG A 1 110 ? -18.190 6.027 16.983 1.00 67.31 110 ARG A CA 1
ATOM 850 C C . ARG A 1 110 ? -17.514 7.032 16.031 1.00 67.31 110 ARG A C 1
ATOM 852 O O . ARG A 1 110 ? -17.398 6.758 14.845 1.00 67.31 110 ARG A O 1
ATOM 859 N N . VAL A 1 111 ? -17.031 8.161 16.555 1.00 68.62 111 VAL A N 1
ATOM 860 C CA . VAL A 1 111 ? -16.411 9.252 15.783 1.00 68.62 111 VAL A CA 1
ATOM 861 C C . VAL A 1 111 ? -14.911 9.036 15.559 1.00 68.62 111 VAL A C 1
ATOM 863 O O . VAL A 1 111 ? -14.360 9.478 14.556 1.00 68.62 111 VAL A O 1
ATOM 866 N N . THR A 1 112 ? -14.236 8.314 16.463 1.00 67.56 112 THR A N 1
ATOM 867 C CA . THR A 1 112 ? -12.784 8.107 16.368 1.00 67.56 112 THR A CA 1
ATOM 868 C C . THR A 1 112 ? -12.327 7.429 15.063 1.00 67.56 112 THR A C 1
ATOM 870 O O . THR A 1 112 ? -11.301 7.850 14.544 1.00 67.56 112 THR A O 1
ATOM 873 N N . PRO A 1 113 ? -13.005 6.408 14.496 1.00 65.25 113 PRO A N 1
ATOM 874 C CA . PRO A 1 113 ? -12.570 5.822 13.224 1.00 65.25 113 PRO A CA 1
ATOM 875 C C . PRO A 1 113 ? -12.716 6.777 12.031 1.00 65.25 113 PRO A C 1
ATOM 877 O O . PRO A 1 113 ? -11.879 6.745 11.141 1.00 65.25 113 PRO A O 1
ATOM 880 N N . ILE A 1 114 ? -13.723 7.658 12.030 1.00 70.00 114 ILE A N 1
ATOM 881 C CA . ILE A 1 114 ? -13.954 8.618 10.935 1.00 70.00 114 ILE A CA 1
ATOM 882 C C . ILE A 1 114 ? -12.851 9.679 10.913 1.00 70.00 114 ILE A C 1
ATOM 884 O O . ILE A 1 114 ? -12.297 9.974 9.859 1.00 70.00 114 ILE A O 1
ATOM 888 N N . ILE A 1 115 ? -12.499 10.215 12.086 1.00 72.81 115 ILE A N 1
ATOM 889 C CA . ILE A 1 115 ? -11.424 11.209 12.225 1.00 72.81 115 ILE A CA 1
ATOM 890 C C . ILE A 1 115 ? -10.089 10.635 11.745 1.00 72.81 115 ILE A C 1
ATOM 892 O O . ILE A 1 115 ? -9.313 11.338 11.109 1.00 72.81 115 ILE A O 1
ATOM 896 N N . LEU A 1 116 ? -9.836 9.356 12.025 1.00 68.62 116 LEU A N 1
ATOM 897 C CA . LEU A 1 116 ? -8.597 8.692 11.630 1.00 68.62 116 LEU A CA 1
ATOM 898 C C . LEU A 1 116 ? -8.511 8.448 10.137 1.00 68.62 116 LEU A C 1
ATOM 900 O O . LEU A 1 116 ? -7.490 8.768 9.539 1.00 68.62 116 LEU A O 1
ATOM 904 N N . LEU A 1 117 ? -9.599 7.961 9.540 1.00 70.31 117 LEU A N 1
ATOM 905 C CA . LEU A 1 117 ? -9.670 7.791 8.098 1.00 70.31 117 LEU A CA 1
ATOM 906 C C . LEU A 1 117 ? -9.420 9.133 7.399 1.00 70.31 117 LEU A C 1
ATOM 908 O O . LEU A 1 117 ? -8.590 9.217 6.502 1.00 70.31 117 LEU A O 1
ATOM 912 N N . ALA A 1 118 ? -10.057 10.203 7.889 1.00 78.06 118 ALA A N 1
ATOM 913 C CA . ALA A 1 118 ?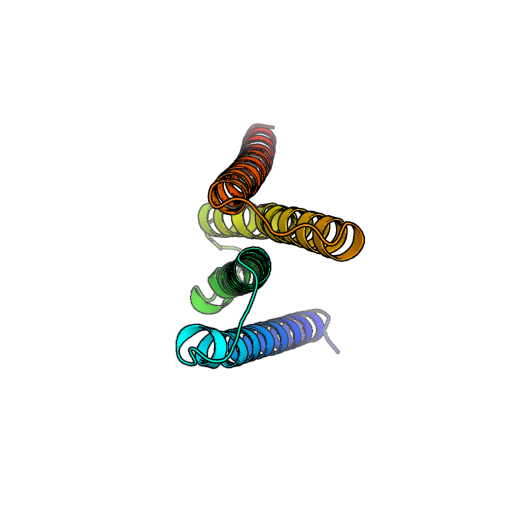 -9.847 11.552 7.381 1.00 78.06 118 ALA A CA 1
ATOM 914 C C . ALA A 1 118 ? -8.394 12.026 7.563 1.00 78.06 118 ALA A C 1
ATOM 916 O O . ALA A 1 118 ? -7.811 12.550 6.618 1.00 78.06 118 ALA A O 1
ATOM 917 N N . SER A 1 119 ? -7.778 11.817 8.734 1.00 75.62 119 SER A N 1
ATOM 918 C CA . SER A 1 119 ? -6.387 12.227 8.970 1.00 75.62 119 SER A CA 1
ATOM 919 C C . SER A 1 119 ? -5.391 11.464 8.100 1.00 75.62 119 SER A C 1
ATOM 921 O O . SER A 1 119 ? -4.469 12.068 7.559 1.00 75.62 119 SER A O 1
ATOM 923 N N . SER A 1 120 ? -5.594 10.156 7.926 1.00 74.25 120 SER A N 1
ATOM 924 C CA . SER A 1 120 ? -4.751 9.314 7.080 1.00 74.25 120 SER A CA 1
ATOM 925 C C . SER A 1 120 ? -4.874 9.754 5.619 1.00 74.25 120 SER A C 1
ATOM 927 O O . SER A 1 120 ? -3.860 9.978 4.959 1.00 74.25 120 SER A O 1
ATOM 929 N N . SER A 1 121 ? -6.098 9.972 5.124 1.00 76.56 121 SER A N 1
ATOM 930 C CA . SER A 1 121 ? -6.334 10.469 3.763 1.00 76.56 121 SER A CA 1
ATOM 931 C C . SER A 1 121 ? -5.728 11.852 3.521 1.00 76.56 121 SER A C 1
ATOM 933 O O . SER A 1 121 ? -5.161 12.079 2.457 1.00 76.56 121 SER A O 1
ATOM 935 N N . LEU A 1 122 ? -5.797 12.762 4.499 1.00 82.06 122 LEU A N 1
ATOM 936 C CA . LEU A 1 122 ? -5.168 14.081 4.397 1.00 82.06 122 LEU A CA 1
ATO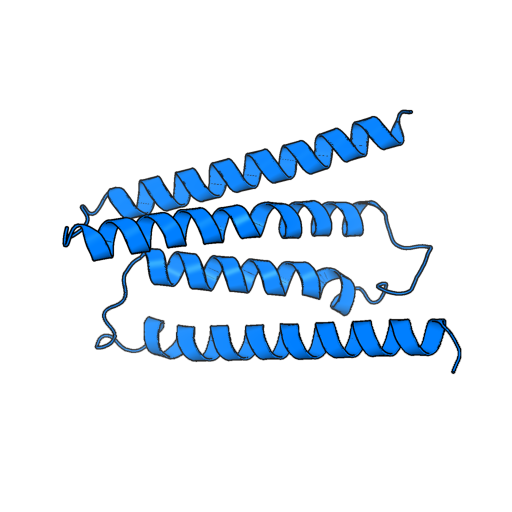M 937 C C . LEU A 1 122 ? -3.640 13.980 4.312 1.00 82.06 122 LEU A C 1
ATOM 939 O O . LEU A 1 122 ? -3.045 14.615 3.449 1.00 82.06 122 LEU A O 1
ATOM 943 N N . LEU A 1 123 ? -3.009 13.154 5.153 1.00 78.69 123 LEU A N 1
ATOM 944 C CA . LEU A 1 123 ? -1.556 12.939 5.117 1.00 78.69 123 LEU A CA 1
ATOM 945 C C . LEU A 1 123 ? -1.102 12.313 3.794 1.00 78.69 123 LEU A C 1
ATOM 947 O O . LEU A 1 123 ? -0.116 12.752 3.211 1.00 78.69 123 LEU A O 1
ATOM 951 N N . SER A 1 124 ? -1.848 11.329 3.293 1.00 77.62 124 SER A N 1
ATOM 952 C CA . SER A 1 124 ? -1.607 10.730 1.978 1.00 77.62 124 SER A CA 1
ATOM 953 C C . SER A 1 124 ? -1.705 11.773 0.859 1.00 77.62 124 SER A C 1
ATOM 955 O O . SER A 1 124 ? -0.833 11.824 -0.007 1.00 77.62 124 SER A O 1
ATOM 957 N N . LEU A 1 125 ? -2.701 12.660 0.917 1.00 80.94 125 LEU A N 1
ATOM 958 C CA . LEU A 1 125 ? -2.862 13.740 -0.052 1.00 80.94 125 LEU A CA 1
ATOM 959 C C . LEU A 1 125 ? -1.712 14.757 0.018 1.00 80.94 125 LEU A C 1
ATOM 961 O O . LEU A 1 125 ? -1.215 15.170 -1.024 1.00 80.94 125 LEU A O 1
ATOM 965 N N . CYS A 1 126 ? -1.241 15.114 1.217 1.00 83.38 126 CYS A N 1
ATOM 966 C CA . CYS A 1 126 ? -0.067 15.975 1.388 1.00 83.38 126 CYS A CA 1
ATOM 967 C C . CYS A 1 126 ? 1.184 15.367 0.742 1.00 83.38 126 CYS A C 1
ATOM 969 O O . CYS A 1 126 ? 1.857 16.047 -0.022 1.00 83.38 126 CYS A O 1
ATOM 971 N N . VAL A 1 127 ? 1.453 14.082 0.982 1.00 82.00 127 VAL A N 1
ATOM 972 C CA . VAL A 1 127 ? 2.616 13.391 0.400 1.00 82.00 127 VAL A CA 1
ATOM 973 C C . VAL A 1 127 ? 2.498 13.284 -1.120 1.00 82.00 127 VAL A C 1
ATOM 975 O O . VAL A 1 127 ? 3.470 13.510 -1.834 1.00 82.00 127 VAL A O 1
ATOM 978 N N . ALA A 1 128 ? 1.304 12.996 -1.643 1.00 79.44 128 ALA A N 1
ATOM 979 C CA . ALA A 1 128 ? 1.073 12.983 -3.086 1.00 79.44 128 ALA A CA 1
ATOM 980 C C . ALA A 1 128 ? 1.306 14.367 -3.721 1.00 79.44 128 ALA A C 1
ATOM 982 O O . ALA A 1 128 ? 1.892 14.458 -4.799 1.00 79.44 128 ALA A O 1
ATOM 983 N N . LEU A 1 129 ? 0.890 15.446 -3.046 1.00 85.00 129 LEU A N 1
ATOM 984 C CA . LEU A 1 129 ? 1.157 16.817 -3.486 1.00 85.00 129 LEU A CA 1
ATOM 985 C C . LEU A 1 129 ? 2.648 17.163 -3.423 1.00 85.00 129 LEU A C 1
ATOM 987 O O . LEU A 1 129 ? 3.146 17.799 -4.344 1.00 85.00 129 LEU A O 1
ATOM 991 N N . GLU A 1 130 ? 3.371 16.735 -2.387 1.00 84.06 130 GLU A N 1
ATOM 992 C CA . GLU A 1 130 ? 4.822 16.936 -2.295 1.00 84.06 130 GLU A CA 1
ATOM 993 C C . GLU A 1 130 ? 5.557 16.257 -3.453 1.00 84.06 130 GLU A C 1
ATOM 995 O O . GLU A 1 130 ? 6.357 16.902 -4.126 1.00 84.06 130 GLU A O 1
ATOM 1000 N N . VAL A 1 131 ? 5.241 14.989 -3.739 1.00 81.81 131 VAL A N 1
ATOM 1001 C CA . VAL A 1 131 ? 5.830 14.250 -4.868 1.00 81.81 131 VAL A CA 1
ATOM 1002 C C . VAL A 1 131 ? 5.536 14.954 -6.193 1.00 81.81 131 VAL A C 1
ATOM 1004 O O . VAL A 1 131 ? 6.434 15.117 -7.019 1.00 81.81 131 VAL A O 1
ATOM 1007 N N . LEU A 1 132 ? 4.304 15.436 -6.375 1.00 84.00 132 LEU A N 1
ATOM 1008 C CA . LEU A 1 132 ? 3.908 16.191 -7.561 1.00 84.00 132 LEU A CA 1
ATOM 1009 C C . LEU A 1 132 ? 4.686 17.510 -7.698 1.00 84.00 132 LEU A C 1
ATOM 1011 O O . LEU A 1 132 ? 5.173 17.825 -8.780 1.00 84.00 132 LEU A O 1
ATOM 1015 N N . VAL A 1 133 ? 4.823 18.275 -6.612 1.00 85.75 133 VAL A N 1
ATOM 1016 C CA . VAL A 1 133 ? 5.549 19.555 -6.606 1.00 85.75 133 VAL A CA 1
ATOM 1017 C C . VAL A 1 133 ? 7.036 19.344 -6.884 1.00 85.75 133 VAL A C 1
ATOM 1019 O O . VAL A 1 133 ? 7.605 20.080 -7.685 1.00 85.75 133 VAL A O 1
ATOM 1022 N N . VAL A 1 134 ? 7.659 18.332 -6.272 1.00 84.12 134 VAL A N 1
ATOM 1023 C CA . VAL A 1 134 ? 9.069 17.984 -6.515 1.00 84.12 134 VAL A CA 1
ATOM 1024 C C . VAL A 1 134 ? 9.288 17.599 -7.976 1.00 84.12 134 VAL A C 1
ATOM 1026 O O . VAL A 1 134 ? 10.251 18.063 -8.582 1.00 84.12 134 VAL A O 1
ATOM 1029 N N . TYR A 1 135 ? 8.384 16.808 -8.560 1.00 81.56 135 TYR A N 1
ATOM 1030 C CA . TYR A 1 135 ? 8.459 16.439 -9.972 1.00 81.56 135 TYR A CA 1
ATOM 1031 C C . TYR A 1 135 ? 8.354 17.663 -10.892 1.00 81.56 135 TYR A C 1
ATOM 1033 O O . TYR A 1 135 ? 9.192 17.839 -11.770 1.00 81.56 135 TYR A O 1
ATOM 1041 N N . ILE A 1 136 ? 7.371 18.544 -10.663 1.00 83.19 136 ILE A N 1
ATOM 1042 C CA . ILE A 1 136 ? 7.201 19.769 -11.461 1.00 83.19 136 ILE A CA 1
ATOM 1043 C C . ILE A 1 136 ? 8.437 20.667 -11.339 1.00 83.19 136 ILE A C 1
ATOM 1045 O O . ILE A 1 136 ? 8.921 21.180 -12.340 1.00 83.19 136 ILE A O 1
ATOM 1049 N N . LEU A 1 137 ? 8.983 20.844 -10.133 1.00 82.62 137 LEU A N 1
ATOM 1050 C CA . LEU A 1 137 ? 10.191 21.649 -9.933 1.00 82.62 137 LEU A CA 1
ATOM 1051 C C . LEU A 1 137 ? 11.412 21.074 -10.660 1.00 82.62 137 LEU A C 1
ATOM 1053 O O . LEU A 1 137 ? 12.238 21.850 -11.129 1.00 82.62 137 LEU A O 1
ATOM 1057 N N . HIS A 1 138 ? 11.522 19.748 -10.758 1.00 78.56 138 HIS A N 1
ATOM 1058 C CA . HIS A 1 138 ? 12.600 19.085 -11.489 1.00 78.56 138 HIS A CA 1
ATOM 1059 C C . HIS A 1 138 ? 12.424 19.166 -13.016 1.00 78.56 138 HIS A C 1
ATOM 1061 O O . HIS A 1 138 ? 13.413 19.185 -13.732 1.00 78.56 138 HIS A O 1
ATOM 1067 N N . ASP A 1 139 ? 11.198 19.204 -13.540 1.00 72.44 139 ASP A N 1
ATOM 1068 C CA . ASP A 1 139 ? 10.949 19.327 -14.990 1.00 72.44 139 ASP A CA 1
ATOM 1069 C C . ASP A 1 139 ? 11.264 20.741 -15.525 1.00 72.44 139 ASP A C 1
ATOM 1071 O O . ASP A 1 139 ? 11.600 20.921 -16.693 1.00 72.44 139 ASP A O 1
ATOM 1075 N N . PHE A 1 140 ? 11.192 21.755 -14.656 1.00 59.38 140 PHE A N 1
ATOM 1076 C CA . PHE A 1 140 ? 11.455 23.158 -14.996 1.00 59.38 140 PHE A CA 1
ATOM 1077 C C . PHE A 1 140 ? 12.929 23.598 -14.872 1.00 59.38 140 PHE A C 1
ATOM 1079 O O . PHE A 1 140 ? 13.225 24.745 -15.224 1.00 59.38 140 PHE A O 1
ATOM 1086 N N . TYR A 1 141 ? 13.832 22.749 -14.366 1.00 48.16 141 TYR A N 1
ATOM 1087 C CA . TYR A 1 141 ? 15.240 23.084 -14.085 1.00 48.16 141 TYR A CA 1
ATOM 1088 C C . TYR A 1 141 ? 16.207 22.166 -14.836 1.00 48.16 141 TYR A C 1
ATOM 1090 O O . TYR A 1 141 ? 17.218 22.690 -15.358 1.00 48.16 141 TYR A O 1
#

Organism: Armillaria gallica (NCBI:txid47427)

Foldseek 3Di:
DDPVVVVVVVLVVVLVVLVVVLVVLVVVVVCCVVPPPNDDDLLVVQLSVLSNLLSVLVCQCVVVPDPPPPPDDVVSVLVSVLSNQLSVLSNVLSVVVVVVCVVVVDDDDPCVSVVSNVVSVVSSVVSSVVSVVVVVVVVVD

Radius of gyration: 18.38 Å; Cα contacts (8 Å, |Δi|>4): 92; chains: 1; bounding box: 45×37×50 Å

Sequence (141 aa):
MSIQKRKDALIVAFDTLEMSGLVLLLTILAPALFSPNVKRTATWFGMIVAVITYCVSYSILMFIGGQDDPELSPGVCLFQACLVYSTPFLFIVELLVHLIRTFRGKTPSRVTPIILLASSSLLSLCVALEVLVVYILHDFY

Nearest PDB structures (foldseek):
  7c4s-assembly2_B  TM=7.821E-01  e=1.027E-01  Homo sapiens
  8ikh-assembly1_R  TM=7.020E-01  e=1.027E-01  Homo sapiens
  8kh5-assembly1_A  TM=6.921E-01  e=1.961E-01  Homo sapiens
  7ew3-assembly1_R  TM=6.749E-01  e=1.498E-01  Homo sapiens
  8haf-assembly1_R  TM=6.275E-01  e=2.106E+00  Homo sapiens

Mean predicted aligned error: 8.2 Å

Secondary structure (DSSP, 8-state):
--HHHHHHHHHHHHHHHHHHHHHHHHHHHHHHHH-TT----HHHHHHHHHHHHHHHHHHHHHHHT-SS-TT--HHHHHHHHHHHHHHHHHHHHHHHHHHHHHHHTPPPPTTHHHHHHHHHHHHHHHHHHHHHHHHHHHHT-

pLDDT: mean 80.83, std 8.54, range [48.16, 95.06]

Solvent-accessible surface area (backbone atoms only — not comparable to full-atom values): 7779 Å² total; per-residue (Å²): 132,61,72,64,66,53,50,55,52,47,51,52,53,48,52,53,50,42,52,51,50,44,53,51,52,52,60,60,45,48,53,53,73,74,32,90,82,52,87,72,56,70,44,56,55,50,32,54,52,26,53,45,52,37,38,56,33,62,46,50,45,68,73,72,69,43,84,85,48,92,84,51,62,65,67,59,57,48,54,34,47,27,45,50,68,11,29,59,50,33,30,51,51,31,47,52,51,47,50,56,35,66,76,64,72,59,83,78,58,90,61,55,59,56,55,46,55,52,51,27,52,50,52,22,49,51,45,25,48,48,50,50,51,54,50,54,57,59,75,75,107